Protein AF-A0A1B6HUV7-F1 (afdb_monomer_lite)

pLDDT: mean 83.2, std 16.44, range [36.34, 97.25]

Secondary structure (DSSP, 8-state):
----------------------HHHHHHHHHHHHHHHHHHHHHHHHIIIIIHHHHHHHHHHHHHH-S-HHHHHHHH-GGGHHHHHHHHHHHHHHHHHHHHHHHHHHHHHHHHTSSS-TTS-S-STT--TTB--TTT-SSPPTT-B-HHHHIIIIIIS---S---

Foldseek 3Di:
DDDDDDDDDDPPPDDPDDPPDPPVVVVVVVVVVVVVCVVVVVVVVCCVVPVVVVVVVVVVLCVVQVDQQLSSQCVVPVVCSVVSVVVVVVVVVVVVVVVLVVVVVVVQVVQVPDPDRQQQDQPDPQHDPLEDDCVVPVDRDPSHDGSNRSCCDCPVVNDDPDDD

InterPro domains:
  IPR000175 Sodium:neurotransmitter symporter [PF00209] (38-164)
  IPR000175 Sodium:neurotransmitter symporter [PR00176] (38-57)
  IPR000175 Sodium:neurotransmitter symporter [PR00176] (82-108)
  IPR000175 Sodium:neurotransmitter symporter [PS50267] (38-164)
  IPR000175 Sodium:neurotransmitter symporter [PTHR11616] (38-164)
  IPR037272 Sodium:neurotransmitter symporter superfamily [SSF161070] (37-162)

Organism: NCBI:txid320908

Radius of gyration: 31.5 Å; chains: 1; bounding box: 69×80×76 Å

Sequence (164 aa):
QTPVHPRLCGLQRRPRQPLALPLPLLQEWRRSIFLSWVFLVPYFLVLILCGVPLLYMELAVGQFTRRGPIGALSQLCPIFKGAGLSSVMVSFFMATYYNVIIAYFLYYLFTSFRASAPWSDCSNKWNTPRCWQPALNTSRPNFSVSPSEEFYDRKVLQLSAGID

Structure (mmCIF, N/CA/C/O backbone):
data_AF-A0A1B6HUV7-F1
#
_entry.id   AF-A0A1B6HUV7-F1
#
loop_
_atom_site.group_PDB
_atom_site.id
_atom_site.type_symbol
_atom_site.label_atom_id
_atom_site.label_a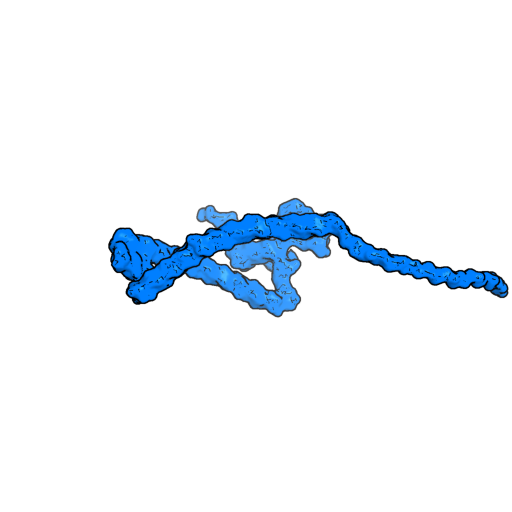lt_id
_atom_site.label_comp_id
_atom_site.label_asym_id
_atom_site.label_entity_id
_atom_site.label_seq_id
_atom_site.pdbx_PDB_ins_code
_atom_site.Cartn_x
_atom_site.Cartn_y
_atom_site.Cartn_z
_atom_site.occupancy
_atom_site.B_iso_or_equiv
_atom_site.auth_seq_id
_atom_site.auth_comp_id
_atom_site.auth_asym_id
_atom_site.auth_atom_id
_atom_site.pdbx_PDB_model_num
ATOM 1 N N . GLN A 1 1 ? 47.233 48.418 -46.209 1.00 37.31 1 GLN A N 1
ATOM 2 C CA . GLN A 1 1 ? 46.940 49.751 -45.647 1.00 37.31 1 GLN A CA 1
ATOM 3 C C . GLN A 1 1 ? 45.446 49.829 -45.402 1.00 37.31 1 GLN A C 1
ATOM 5 O O . GLN A 1 1 ? 44.668 49.629 -46.323 1.00 37.31 1 GLN A O 1
ATOM 10 N N . THR A 1 2 ? 45.070 49.979 -44.139 1.00 36.78 2 THR A N 1
ATOM 11 C CA . THR A 1 2 ? 43.711 50.264 -43.668 1.00 36.78 2 THR A CA 1
ATOM 12 C C . THR A 1 2 ? 43.299 51.694 -44.037 1.00 36.78 2 THR A C 1
ATOM 14 O O . THR A 1 2 ? 44.155 52.558 -44.222 1.00 36.78 2 THR A O 1
ATOM 17 N N . PRO A 1 3 ? 41.987 51.948 -44.099 1.00 43.19 3 PRO A N 1
ATOM 18 C CA . PRO A 1 3 ? 41.375 52.917 -43.182 1.00 43.19 3 PRO A CA 1
ATOM 19 C C . PRO A 1 3 ? 40.160 52.251 -42.506 1.00 43.19 3 PRO A C 1
ATOM 21 O O . PRO A 1 3 ? 39.293 51.694 -43.166 1.00 43.19 3 PRO A O 1
ATOM 24 N N . VAL A 1 4 ? 40.149 52.025 -41.191 1.00 42.91 4 VAL A N 1
ATOM 25 C CA . VAL A 1 4 ? 39.794 52.970 -40.112 1.00 42.91 4 VAL A CA 1
ATOM 26 C C . VAL A 1 4 ? 38.512 53.758 -40.405 1.00 42.91 4 VAL A C 1
ATOM 28 O O . VAL A 1 4 ? 38.547 54.837 -40.983 1.00 42.91 4 VAL A O 1
ATOM 31 N N . HIS A 1 5 ? 37.386 53.246 -39.902 1.00 37.66 5 HIS A N 1
ATOM 32 C CA . HIS A 1 5 ? 36.267 54.082 -39.477 1.00 37.66 5 HIS A CA 1
ATOM 33 C C . HIS A 1 5 ? 35.736 53.559 -38.129 1.00 37.66 5 HIS A C 1
ATOM 35 O O . HIS A 1 5 ? 35.239 52.433 -38.065 1.00 37.66 5 HIS A O 1
ATOM 41 N N . PRO A 1 6 ? 35.847 54.333 -37.036 1.00 45.50 6 PRO A N 1
ATOM 42 C CA . PRO A 1 6 ? 35.260 53.987 -35.752 1.00 45.50 6 PRO A CA 1
ATOM 43 C C . PRO A 1 6 ? 33.805 54.472 -35.726 1.00 45.50 6 PRO A C 1
ATOM 45 O O . PRO A 1 6 ? 33.518 55.608 -36.108 1.00 45.50 6 PRO A O 1
ATOM 48 N N . ARG A 1 7 ? 32.870 53.644 -35.252 1.00 45.88 7 ARG A N 1
ATOM 49 C CA . ARG A 1 7 ? 31.604 54.149 -34.706 1.00 45.88 7 ARG A CA 1
ATOM 50 C C . ARG A 1 7 ? 31.559 53.836 -33.221 1.00 45.88 7 ARG A C 1
ATOM 52 O O . ARG A 1 7 ? 31.521 52.682 -32.808 1.00 45.88 7 ARG A O 1
ATOM 59 N N . LEU A 1 8 ? 31.624 54.917 -32.452 1.00 43.25 8 LEU A N 1
ATOM 60 C CA . LEU A 1 8 ? 31.499 54.959 -31.010 1.00 43.25 8 LEU A CA 1
ATOM 61 C C . LEU A 1 8 ? 30.152 54.402 -30.531 1.00 43.25 8 LEU A C 1
ATOM 63 O O . LEU A 1 8 ? 29.095 54.758 -31.043 1.00 43.25 8 LEU A O 1
ATOM 67 N N . CYS A 1 9 ? 30.252 53.584 -29.484 1.00 47.66 9 CYS A N 1
ATOM 68 C CA . CYS A 1 9 ? 29.538 53.710 -28.215 1.00 47.66 9 CYS A CA 1
ATOM 69 C C . CYS A 1 9 ? 28.073 54.184 -28.280 1.00 47.66 9 CYS A C 1
ATOM 71 O O . CYS A 1 9 ? 27.763 55.354 -28.075 1.00 47.66 9 CYS A O 1
ATOM 73 N N . GLY A 1 10 ? 27.164 53.227 -28.462 1.00 37.16 10 GLY A N 1
ATOM 74 C CA . GLY A 1 10 ? 25.775 53.338 -28.032 1.00 37.16 10 GLY A CA 1
ATOM 75 C C . GLY A 1 10 ? 25.538 52.376 -26.874 1.00 37.16 10 GLY A C 1
ATOM 76 O O . GLY A 1 10 ? 25.173 51.223 -27.089 1.00 37.16 10 GLY A O 1
ATOM 77 N N . LEU A 1 11 ? 25.767 52.830 -25.641 1.00 46.88 11 LEU A N 1
ATOM 78 C CA . LEU A 1 11 ? 25.311 52.157 -24.422 1.00 46.88 11 LEU A CA 1
ATOM 79 C C . LEU A 1 11 ? 23.776 52.243 -24.385 1.00 46.88 11 LEU A C 1
ATOM 81 O O . LEU A 1 11 ? 23.194 53.079 -23.696 1.00 46.88 11 LEU A O 1
ATOM 85 N N . GLN A 1 12 ? 23.104 51.385 -25.154 1.00 41.22 12 GLN A N 1
ATOM 86 C CA . GLN A 1 12 ? 21.664 51.190 -25.042 1.00 41.22 12 GLN A CA 1
ATOM 87 C C . GLN A 1 12 ? 21.422 50.472 -23.708 1.00 41.22 12 GLN A C 1
ATOM 89 O O . GLN A 1 12 ? 21.415 49.242 -23.630 1.00 41.22 12 GLN A O 1
ATOM 94 N N . ARG A 1 13 ? 21.291 51.244 -22.620 1.00 43.84 13 ARG A N 1
ATOM 95 C CA . ARG A 1 13 ? 20.792 50.746 -21.334 1.00 43.84 13 ARG A CA 1
ATOM 96 C C . ARG A 1 13 ? 19.479 50.024 -21.619 1.00 43.84 13 ARG A C 1
ATOM 98 O O . ARG A 1 13 ? 18.483 50.675 -21.924 1.00 43.84 13 ARG A O 1
ATOM 105 N N . ARG A 1 14 ? 19.464 48.690 -21.520 1.00 36.34 14 ARG A N 1
ATOM 106 C CA . ARG A 1 14 ? 18.200 47.954 -21.440 1.00 36.34 14 ARG A CA 1
ATOM 107 C C . ARG A 1 14 ? 17.428 48.542 -20.253 1.00 36.34 14 ARG A C 1
ATOM 109 O O . ARG A 1 14 ? 17.960 48.504 -19.139 1.00 36.34 14 ARG A O 1
ATOM 116 N N . PRO A 1 15 ? 16.216 49.090 -20.438 1.00 40.53 15 PRO A N 1
ATOM 117 C CA . PRO A 1 15 ? 15.362 49.360 -19.297 1.00 40.53 15 PRO A CA 1
ATOM 118 C C . PRO A 1 15 ? 15.112 48.018 -18.603 1.00 40.53 15 PRO A C 1
ATOM 120 O O . PRO A 1 15 ? 14.869 47.009 -19.270 1.00 40.53 15 PRO A O 1
ATOM 123 N N . ARG A 1 16 ? 15.239 47.982 -17.271 1.00 47.97 16 ARG A N 1
ATOM 124 C CA . ARG A 1 16 ? 14.839 46.825 -16.464 1.00 47.97 16 ARG A CA 1
ATOM 125 C C . ARG A 1 16 ? 13.390 46.503 -16.822 1.00 47.97 16 ARG A C 1
ATOM 127 O O . ARG A 1 16 ? 12.490 47.237 -16.427 1.00 47.97 16 ARG A O 1
ATOM 134 N N . GLN A 1 17 ? 13.174 45.435 -17.586 1.00 50.06 17 GLN A N 1
ATOM 135 C CA . GLN A 1 17 ? 11.852 44.841 -17.703 1.00 50.06 17 GLN A CA 1
ATOM 136 C C . GLN A 1 17 ? 11.445 44.416 -16.286 1.00 50.06 17 GLN A C 1
ATOM 138 O O . GLN A 1 17 ? 12.218 43.698 -15.643 1.00 50.06 17 GLN A O 1
ATOM 143 N N . PRO A 1 18 ? 10.292 44.853 -15.754 1.00 47.88 18 PRO A N 1
ATOM 144 C CA . PRO A 1 18 ? 9.742 44.190 -14.588 1.00 47.88 18 PRO A CA 1
ATOM 145 C C . PRO A 1 18 ? 9.491 42.736 -14.991 1.00 47.88 18 PRO A C 1
ATOM 147 O O . PRO A 1 18 ? 8.966 42.465 -16.072 1.00 47.88 18 PRO A O 1
ATOM 150 N N . LEU A 1 19 ? 9.934 41.808 -14.147 1.00 57.06 19 LEU A N 1
ATOM 151 C CA . LEU A 1 19 ? 9.726 40.375 -14.296 1.00 57.06 19 LEU A CA 1
ATOM 152 C C . LEU A 1 19 ? 8.214 40.095 -14.216 1.00 57.06 19 LEU A C 1
ATOM 154 O O . LEU A 1 19 ? 7.686 39.777 -13.155 1.00 57.06 19 LEU A O 1
ATOM 158 N N . ALA A 1 20 ? 7.495 40.294 -15.320 1.00 59.34 20 ALA A N 1
ATOM 159 C CA . ALA A 1 20 ? 6.096 39.927 -15.441 1.00 59.34 20 ALA A CA 1
ATOM 160 C C . ALA A 1 20 ? 6.036 38.397 -15.479 1.00 59.34 20 ALA A C 1
ATOM 162 O O . ALA A 1 20 ? 6.323 37.772 -16.500 1.00 59.34 20 ALA A O 1
ATOM 163 N N . LEU A 1 21 ? 5.737 37.797 -14.327 1.00 66.50 21 LEU A N 1
ATOM 164 C CA . LEU A 1 21 ? 5.476 36.369 -14.205 1.00 66.50 21 LEU A CA 1
ATOM 165 C C . LEU A 1 21 ? 4.358 35.989 -15.202 1.00 66.50 21 LEU A C 1
ATOM 167 O O . LEU A 1 21 ? 3.348 36.699 -15.252 1.00 66.50 21 LEU A O 1
ATOM 171 N N . PRO A 1 22 ? 4.487 34.910 -15.997 1.00 70.75 22 PRO A N 1
ATOM 172 C CA . PRO A 1 22 ? 3.459 34.547 -16.964 1.00 70.75 22 PRO A CA 1
ATOM 173 C C . PRO A 1 22 ? 2.136 34.243 -16.244 1.00 70.75 22 PRO A C 1
ATOM 175 O O . PRO A 1 22 ? 2.031 33.260 -15.512 1.00 70.75 22 PRO A O 1
ATOM 178 N N . LEU A 1 23 ? 1.108 35.062 -16.488 1.00 74.69 23 LEU A N 1
ATOM 179 C CA . LEU A 1 23 ? -0.282 34.848 -16.057 1.00 74.69 23 LEU A CA 1
ATOM 180 C C . LEU A 1 23 ? -0.804 33.396 -16.215 1.00 74.69 23 LEU A C 1
ATOM 182 O O . LEU A 1 23 ? -1.501 32.949 -15.303 1.00 74.69 23 LEU A O 1
ATOM 186 N N . PRO A 1 24 ? -0.470 32.616 -17.271 1.00 70.00 24 PRO A N 1
ATOM 187 C CA . PRO A 1 24 ? -0.893 31.212 -17.363 1.00 70.00 24 PRO A CA 1
ATOM 188 C C . PRO A 1 24 ? -0.310 30.309 -16.265 1.00 70.00 24 PRO A C 1
ATOM 190 O O . PRO A 1 24 ? -1.024 29.452 -15.754 1.00 70.00 24 PRO A O 1
ATOM 193 N N . LEU A 1 25 ? 0.932 30.541 -15.824 1.00 66.06 25 LEU A N 1
ATOM 194 C CA . LEU A 1 25 ? 1.539 29.763 -14.738 1.00 66.06 25 LEU A CA 1
ATOM 195 C C . LEU A 1 25 ? 0.882 30.084 -13.394 1.00 66.06 25 LEU A C 1
ATOM 197 O O . LEU A 1 25 ? 0.600 29.177 -12.622 1.00 66.06 25 LEU A O 1
ATOM 201 N N . LEU A 1 26 ? 0.571 31.354 -13.115 1.00 64.75 26 LEU A N 1
ATOM 202 C CA . LEU A 1 26 ? -0.139 31.723 -11.884 1.00 64.75 26 LEU A CA 1
ATOM 203 C C . LEU A 1 26 ? -1.550 31.100 -11.837 1.00 64.75 26 LEU A C 1
ATOM 205 O O . LEU A 1 26 ? -2.020 30.701 -10.771 1.00 64.75 26 LEU A O 1
ATOM 209 N N . GLN A 1 27 ? -2.204 30.968 -12.996 1.00 66.94 27 GLN A N 1
ATOM 210 C CA . GLN A 1 27 ? -3.508 30.318 -13.135 1.00 66.94 27 GLN A CA 1
ATOM 211 C C . GLN A 1 27 ? -3.422 28.797 -12.907 1.00 66.94 27 GLN A C 1
ATOM 213 O O . GLN A 1 27 ? -4.279 28.231 -12.228 1.00 66.94 27 GLN A O 1
ATOM 218 N N . GLU A 1 28 ? -2.378 28.136 -13.416 1.00 73.94 28 GLU A N 1
ATOM 219 C CA . GLU A 1 28 ? -2.108 26.710 -13.180 1.00 73.94 28 GLU A CA 1
ATO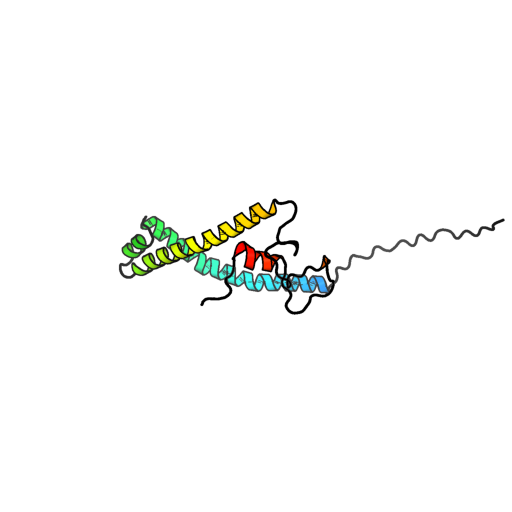M 220 C C . GLU A 1 28 ? -1.732 26.421 -11.726 1.00 73.94 28 GLU A C 1
ATOM 222 O O . GLU A 1 28 ? -2.269 25.489 -11.127 1.00 73.94 28 GLU A O 1
ATOM 227 N N . TRP A 1 29 ? -0.894 27.263 -11.117 1.00 65.44 29 TRP A N 1
ATOM 228 C CA . TRP A 1 29 ? -0.562 27.185 -9.695 1.00 65.44 29 TRP A CA 1
ATOM 229 C C . TRP A 1 29 ? -1.801 27.374 -8.824 1.00 65.44 29 TRP A C 1
ATOM 231 O O . TRP A 1 29 ? -2.055 26.569 -7.931 1.00 65.44 29 TRP A O 1
ATOM 241 N N . ARG A 1 30 ? -2.641 28.373 -9.119 1.00 74.44 30 ARG A N 1
ATOM 242 C CA . ARG A 1 30 ? -3.909 28.578 -8.408 1.00 74.44 30 ARG A CA 1
ATOM 243 C C . ARG A 1 30 ? -4.850 27.384 -8.571 1.00 74.44 30 ARG A C 1
ATOM 245 O O . ARG A 1 30 ? -5.487 26.993 -7.599 1.00 74.44 30 ARG A O 1
ATOM 252 N N . ARG A 1 31 ? -4.918 26.773 -9.758 1.00 74.88 31 ARG A N 1
ATOM 253 C CA . ARG A 1 31 ? -5.750 25.591 -10.033 1.00 74.88 31 ARG A CA 1
ATOM 254 C C . ARG A 1 31 ? -5.235 24.336 -9.321 1.00 74.88 31 ARG A C 1
ATOM 256 O O . ARG A 1 31 ? -6.042 23.619 -8.743 1.00 74.88 31 ARG A O 1
ATOM 263 N N . SER A 1 32 ? -3.925 24.105 -9.298 1.00 77.38 32 SER A N 1
ATOM 264 C CA . SER A 1 32 ? -3.286 22.992 -8.576 1.00 77.38 32 SER A CA 1
ATOM 265 C C . SER A 1 32 ? -3.478 23.111 -7.060 1.00 77.38 32 SER A C 1
ATOM 267 O O . SER A 1 32 ? -3.865 22.154 -6.385 1.00 77.38 32 SER A O 1
ATOM 269 N N . ILE A 1 33 ? -3.319 24.328 -6.533 1.00 76.88 33 ILE A N 1
ATOM 270 C CA . ILE A 1 33 ? -3.577 24.650 -5.129 1.00 76.88 33 ILE A CA 1
ATOM 271 C C . ILE A 1 33 ? -5.057 24.401 -4.801 1.00 76.88 33 ILE A C 1
ATOM 273 O O . ILE A 1 33 ? -5.346 23.620 -3.900 1.00 76.88 33 ILE A O 1
ATOM 277 N N . PHE A 1 34 ? -6.005 24.971 -5.556 1.00 80.31 34 PHE A N 1
ATOM 278 C CA . PHE A 1 34 ? -7.443 24.743 -5.335 1.00 80.31 34 PHE A CA 1
ATOM 279 C C . PHE A 1 34 ? -7.834 23.258 -5.404 1.00 80.31 34 PHE A C 1
ATOM 281 O O . PHE A 1 34 ? -8.584 22.799 -4.549 1.00 80.31 34 PHE A O 1
ATOM 288 N N . LEU A 1 35 ? -7.303 22.493 -6.364 1.00 81.81 35 LEU A N 1
ATOM 289 C CA . LEU A 1 35 ? -7.559 21.050 -6.479 1.00 81.81 35 LEU A CA 1
ATOM 290 C C . LEU A 1 35 ? -7.054 20.272 -5.257 1.00 81.81 35 LEU A C 1
ATOM 292 O O . LEU A 1 35 ? -7.731 19.361 -4.786 1.00 81.81 35 LEU A O 1
ATOM 296 N N . SER A 1 36 ? -5.906 20.671 -4.710 1.00 84.25 36 SER A N 1
ATOM 297 C CA . SER A 1 36 ? -5.342 20.055 -3.508 1.00 84.25 36 SER A CA 1
ATOM 298 C C . SER A 1 36 ? -6.236 20.309 -2.291 1.00 84.25 36 SER A C 1
ATOM 300 O O . SER A 1 36 ? -6.582 19.371 -1.577 1.00 84.25 36 SER A O 1
ATOM 302 N N . TRP A 1 37 ? -6.698 21.550 -2.088 1.00 85.44 37 TRP A N 1
ATOM 303 C CA . TRP A 1 37 ? -7.591 21.900 -0.973 1.00 85.44 37 TRP A CA 1
ATOM 304 C C . TRP A 1 37 ? -8.955 21.209 -1.054 1.00 85.44 37 TRP A C 1
ATOM 306 O O . TRP A 1 37 ? -9.493 20.814 -0.024 1.00 85.44 37 TRP A O 1
ATOM 316 N N . VAL A 1 38 ? -9.501 21.013 -2.257 1.00 90.75 38 VAL A N 1
ATOM 317 C CA . VAL A 1 38 ? -10.799 20.341 -2.446 1.00 90.75 38 VAL A CA 1
ATOM 318 C C . VAL A 1 38 ? -10.766 18.876 -1.990 1.00 90.75 38 VAL A C 1
ATOM 320 O O . VAL A 1 38 ? -11.763 18.398 -1.459 1.00 90.75 38 VAL A O 1
ATOM 323 N N . PHE A 1 39 ? -9.638 18.173 -2.127 1.00 86.81 39 PHE A N 1
ATOM 324 C CA . PHE A 1 39 ? -9.470 16.815 -1.586 1.00 86.81 39 PHE A CA 1
ATOM 325 C C . PHE A 1 39 ? -9.080 16.813 -0.099 1.00 86.81 39 PHE A C 1
ATOM 327 O O . PHE A 1 39 ? -9.526 15.972 0.681 1.00 86.81 39 PHE A O 1
ATOM 334 N N . LEU A 1 40 ? -8.262 17.779 0.312 1.00 90.12 40 LEU A N 1
ATOM 335 C CA . LEU A 1 40 ? -7.698 17.853 1.656 1.00 90.12 40 LEU A CA 1
ATOM 336 C C . LEU A 1 40 ? -8.744 18.236 2.722 1.00 90.12 40 LEU A C 1
ATOM 338 O O . LEU A 1 40 ? -8.725 17.701 3.828 1.00 90.12 40 LEU A O 1
ATOM 342 N N . VAL A 1 41 ? -9.676 19.136 2.394 1.00 92.75 41 VAL A N 1
ATOM 343 C CA . VAL A 1 41 ? -10.741 19.591 3.307 1.00 92.75 41 VAL A CA 1
ATOM 344 C C . VAL A 1 41 ? -11.658 18.445 3.770 1.00 92.75 41 VAL A C 1
ATOM 346 O O . VAL A 1 41 ? -11.786 18.269 4.984 1.00 92.75 41 VAL A O 1
ATOM 349 N N . PRO A 1 42 ? -12.271 17.629 2.886 1.00 94.75 42 PRO A N 1
ATOM 350 C CA . PRO A 1 42 ? -13.094 16.503 3.330 1.00 94.75 42 PRO A CA 1
ATOM 351 C C . PRO A 1 42 ? -12.271 15.434 4.060 1.00 94.75 42 PRO A C 1
ATOM 353 O O . PRO A 1 42 ? -12.769 14.845 5.018 1.00 94.75 42 PRO A O 1
ATOM 356 N N . TYR A 1 43 ? -11.005 15.224 3.678 1.00 93.56 43 TYR A N 1
ATOM 357 C CA . TYR A 1 43 ? -10.106 14.304 4.377 1.00 93.56 43 TYR A CA 1
ATOM 358 C C . TYR A 1 43 ? -9.908 14.705 5.846 1.00 93.56 43 TYR A C 1
ATOM 360 O O . TYR A 1 43 ? -10.127 13.890 6.742 1.00 93.56 43 TYR A O 1
ATOM 368 N N . PHE A 1 44 ? -9.565 15.969 6.114 1.00 95.00 44 PHE A N 1
ATOM 369 C CA . PHE A 1 44 ? -9.398 16.452 7.486 1.00 95.00 44 PHE A CA 1
ATOM 370 C C . PHE A 1 44 ? -10.705 16.450 8.280 1.00 95.00 44 PHE A C 1
ATOM 372 O O . PHE A 1 44 ? -10.687 16.117 9.464 1.00 95.00 44 PHE A O 1
ATOM 379 N N . LEU A 1 45 ? -11.837 16.765 7.643 1.00 95.19 45 LEU A N 1
ATOM 380 C CA . LEU A 1 45 ? -13.146 16.700 8.295 1.00 95.19 45 LEU A CA 1
ATOM 381 C C . LEU A 1 45 ? -13.477 15.278 8.762 1.00 95.19 45 LEU A C 1
ATOM 383 O O . LEU A 1 45 ? -13.812 15.093 9.928 1.00 95.19 45 LEU A O 1
ATOM 387 N N . VAL A 1 46 ? -13.335 14.265 7.903 1.00 96.25 46 VAL A N 1
ATOM 388 C CA . VAL A 1 46 ? -13.588 12.862 8.284 1.00 96.25 46 VAL A CA 1
ATOM 389 C C . VAL A 1 46 ? -12.564 12.373 9.312 1.00 96.25 46 VAL A C 1
ATOM 391 O O . VAL A 1 46 ? -12.921 11.653 10.245 1.00 96.25 46 VAL A O 1
ATOM 394 N N . LEU A 1 47 ? -11.303 12.796 9.199 1.00 95.44 47 LEU A N 1
ATOM 395 C CA . LEU A 1 47 ? -10.260 12.435 10.157 1.00 95.44 47 LEU A CA 1
ATOM 396 C C . LEU A 1 47 ? -10.569 12.979 11.556 1.00 95.44 47 LEU A C 1
ATOM 398 O O . LEU A 1 47 ? -10.459 12.237 12.525 1.00 95.44 47 LEU A O 1
ATOM 402 N N . ILE A 1 48 ? -10.998 14.236 11.676 1.00 96.75 48 ILE A N 1
ATOM 403 C CA . ILE A 1 48 ? -11.304 14.850 12.976 1.00 96.75 48 ILE A CA 1
ATOM 404 C C . ILE A 1 48 ? -12.653 14.366 13.523 1.00 96.75 48 ILE A C 1
ATOM 406 O O . ILE A 1 48 ? -12.754 14.108 14.717 1.00 96.75 48 ILE A O 1
ATOM 410 N N . LEU A 1 49 ? -13.683 14.228 12.683 1.00 96.31 49 LEU A N 1
ATOM 411 C CA . LEU A 1 49 ? -15.038 13.882 13.134 1.00 96.31 49 LEU A CA 1
ATOM 412 C C . LEU A 1 49 ? -15.256 12.378 13.339 1.00 96.31 49 LEU A C 1
ATOM 414 O O . LEU A 1 49 ? -16.055 12.000 14.189 1.00 96.31 49 LEU A O 1
ATOM 418 N N . CYS A 1 50 ? -14.568 11.517 12.587 1.00 96.00 50 CYS A N 1
ATOM 419 C CA . CYS A 1 50 ? -14.688 10.062 12.714 1.00 96.00 50 CYS A CA 1
ATOM 420 C C . CYS A 1 50 ? -13.380 9.408 13.157 1.00 96.00 50 CYS A C 1
ATOM 422 O O . CYS A 1 50 ? -13.397 8.599 14.080 1.00 96.00 50 CYS A O 1
ATOM 424 N N . GLY A 1 51 ? -12.247 9.762 12.546 1.00 96.75 51 GLY A N 1
ATOM 425 C CA . GLY A 1 51 ? -10.956 9.133 12.843 1.00 96.75 51 GLY A CA 1
ATOM 426 C C . GLY A 1 51 ? -10.515 9.311 14.299 1.00 96.75 51 GLY A C 1
ATOM 427 O O . GLY A 1 51 ? -10.276 8.327 14.996 1.00 96.75 51 GLY A O 1
ATOM 428 N N . VAL A 1 52 ? -10.453 10.556 14.781 1.00 96.44 52 VAL A N 1
ATOM 429 C CA . VAL A 1 52 ? -10.018 10.876 16.151 1.00 96.44 52 VAL A CA 1
ATOM 430 C C . VAL A 1 52 ? -10.952 10.262 17.205 1.00 96.44 52 VAL A C 1
ATOM 432 O O . VAL A 1 52 ? -10.433 9.616 18.117 1.00 96.44 52 VAL A O 1
ATOM 435 N N . PRO A 1 53 ? -12.296 10.366 17.102 1.00 96.12 53 PRO A N 1
ATOM 436 C CA . PRO A 1 53 ? -13.196 9.712 18.052 1.00 96.12 53 PRO A CA 1
ATOM 437 C C . PRO A 1 53 ? -13.088 8.186 18.062 1.00 96.12 53 PRO A C 1
ATOM 439 O O . PRO A 1 53 ? -13.119 7.592 19.139 1.00 96.12 53 PRO A O 1
ATOM 442 N N . LEU A 1 54 ? -12.926 7.544 16.898 1.00 94.50 54 LEU A N 1
ATOM 443 C CA . LEU A 1 54 ? -12.750 6.089 16.812 1.00 94.50 54 LEU A CA 1
ATOM 444 C C . LEU A 1 54 ? -11.438 5.645 17.463 1.00 94.50 54 LEU A C 1
ATOM 446 O O . LEU A 1 54 ? -11.451 4.728 18.281 1.00 94.50 54 LEU A O 1
ATOM 450 N N . LEU A 1 55 ? -10.334 6.338 17.172 1.00 94.94 55 LEU A N 1
ATOM 451 C CA . LEU A 1 55 ? -9.039 6.060 17.793 1.00 94.94 55 LEU A CA 1
ATOM 452 C C . LEU A 1 55 ? -9.099 6.264 19.312 1.00 94.94 55 LEU A C 1
ATOM 454 O O . LEU A 1 55 ? -8.582 5.448 20.071 1.00 94.94 55 LEU A O 1
ATOM 458 N N . TYR A 1 56 ? -9.756 7.332 19.770 1.00 95.50 56 TYR A N 1
ATOM 459 C CA . TYR A 1 56 ? -9.932 7.586 21.197 1.00 95.50 56 TYR A CA 1
ATOM 460 C C . TYR A 1 56 ? -10.756 6.484 21.875 1.00 95.50 56 TYR A C 1
ATOM 462 O O . TYR A 1 56 ? -10.359 6.001 22.934 1.00 95.50 56 TYR A O 1
ATOM 470 N N . MET A 1 57 ? -11.864 6.049 21.262 1.00 92.56 57 MET A N 1
ATOM 471 C CA . MET A 1 57 ? -12.672 4.938 21.771 1.00 92.56 57 MET A CA 1
ATOM 472 C C . MET A 1 57 ? -11.847 3.648 21.856 1.00 92.56 57 MET A C 1
ATOM 474 O O . MET A 1 57 ? -11.869 2.979 22.887 1.00 92.56 57 MET A O 1
ATOM 478 N N . GLU A 1 58 ? -11.099 3.310 20.806 1.00 91.38 58 GLU A N 1
ATOM 479 C CA . GLU A 1 58 ? -10.267 2.106 20.759 1.00 91.38 58 GLU A CA 1
ATOM 480 C C . GLU A 1 58 ? -9.198 2.115 21.860 1.00 91.38 58 GLU A C 1
ATOM 482 O O . GLU A 1 58 ? -9.056 1.141 22.604 1.00 91.38 58 GLU A O 1
ATOM 487 N N . LEU A 1 59 ? -8.503 3.244 22.033 1.00 92.69 59 LEU A N 1
ATOM 488 C CA . LEU A 1 59 ? -7.507 3.416 23.090 1.00 92.69 59 LEU A CA 1
ATOM 489 C C . LEU A 1 59 ? -8.141 3.357 24.486 1.00 92.69 59 LEU A C 1
ATOM 491 O O . LEU A 1 59 ? -7.608 2.674 25.361 1.00 92.69 59 LEU A O 1
ATOM 495 N N . ALA A 1 60 ? -9.282 4.017 24.705 1.00 93.25 60 ALA A N 1
ATOM 496 C CA . ALA A 1 60 ? -9.992 3.992 25.983 1.00 93.25 60 ALA A CA 1
ATOM 497 C C . ALA A 1 60 ? -10.436 2.567 26.360 1.00 93.25 60 ALA A C 1
ATOM 499 O O . ALA A 1 60 ? -10.205 2.123 27.487 1.00 93.25 60 ALA A O 1
ATOM 500 N N . VAL A 1 61 ? -10.999 1.814 25.408 1.00 91.31 61 VAL A N 1
ATOM 501 C CA . VAL A 1 61 ? -11.387 0.407 25.601 1.00 91.31 61 VAL A CA 1
ATOM 502 C C . VAL A 1 61 ? -10.163 -0.474 25.856 1.00 91.31 61 VAL A C 1
ATOM 504 O O . VAL A 1 61 ? -10.196 -1.318 26.757 1.00 91.31 61 VAL A O 1
ATOM 507 N N . GLY A 1 62 ? -9.069 -0.266 25.120 1.00 91.12 62 GLY A N 1
ATOM 508 C CA . GLY A 1 62 ? -7.812 -0.989 25.318 1.00 91.12 62 GLY A CA 1
ATOM 509 C C . GLY A 1 62 ? -7.222 -0.769 26.715 1.00 91.12 62 GLY A C 1
ATOM 510 O O . GLY A 1 62 ? -6.844 -1.730 27.388 1.00 91.12 62 GLY A O 1
ATOM 511 N N . GLN A 1 63 ? -7.213 0.477 27.196 1.00 92.25 63 GLN A N 1
ATOM 512 C CA . GLN A 1 63 ? -6.728 0.821 28.537 1.00 92.25 63 GLN A CA 1
ATOM 513 C C . GLN A 1 63 ? -7.641 0.297 29.658 1.00 92.25 63 GLN A C 1
ATOM 515 O O . GLN A 1 63 ? -7.137 -0.142 30.694 1.00 92.25 63 GLN A O 1
ATOM 520 N N . PHE A 1 64 ? -8.964 0.303 29.458 1.00 91.31 64 PHE A N 1
ATOM 521 C CA . PHE A 1 64 ? -9.934 -0.190 30.442 1.00 91.31 64 PHE A CA 1
ATOM 522 C C . PHE A 1 64 ? -9.907 -1.718 30.583 1.00 91.31 64 PHE A C 1
ATOM 524 O O . PHE A 1 64 ? -9.885 -2.244 31.694 1.00 91.31 64 PHE A O 1
ATOM 531 N N . THR A 1 65 ? -9.884 -2.444 29.463 1.00 89.88 65 THR A N 1
ATOM 532 C CA . THR A 1 65 ? -9.964 -3.916 29.462 1.00 89.88 65 THR A CA 1
ATOM 533 C C . THR A 1 65 ? -8.613 -4.597 29.675 1.00 89.88 65 THR A C 1
ATOM 535 O O . THR A 1 65 ? -8.584 -5.721 30.179 1.00 89.88 65 THR A O 1
ATOM 538 N N . ARG A 1 66 ? -7.495 -3.941 29.311 1.00 90.69 66 ARG A N 1
ATOM 539 C CA . ARG A 1 66 ? -6.113 -4.470 29.387 1.00 90.69 66 ARG A CA 1
ATOM 540 C C . ARG A 1 66 ? -5.962 -5.876 28.796 1.00 90.69 66 ARG A C 1
ATOM 542 O O . ARG A 1 66 ? -5.152 -6.681 29.256 1.00 90.69 66 ARG A O 1
ATOM 549 N N . ARG A 1 67 ? -6.773 -6.194 27.789 1.00 87.62 67 ARG A N 1
ATOM 550 C CA . ARG A 1 67 ? -6.794 -7.480 27.089 1.00 87.62 67 ARG A CA 1
ATOM 551 C C . ARG A 1 67 ? -6.660 -7.252 25.591 1.00 87.62 67 ARG A C 1
ATOM 553 O O . ARG A 1 67 ? -6.921 -6.163 25.093 1.00 87.62 67 ARG A O 1
ATOM 560 N N . GLY A 1 68 ? -6.270 -8.303 24.870 1.00 87.31 68 GLY A N 1
ATOM 561 C CA . GLY A 1 68 ? -6.301 -8.296 23.406 1.00 87.31 68 GLY A CA 1
ATOM 562 C C . GLY A 1 68 ? -7.730 -8.151 22.856 1.00 87.31 68 GLY A C 1
ATOM 563 O O . GLY A 1 68 ? -8.692 -8.334 23.605 1.00 87.31 68 GLY A O 1
ATOM 564 N N . PRO A 1 69 ? -7.898 -7.899 21.548 1.00 86.12 69 PRO A N 1
ATOM 565 C CA . PRO A 1 69 ? -9.183 -7.533 20.935 1.00 86.12 69 PRO A CA 1
ATOM 566 C C . PRO A 1 69 ? -10.304 -8.556 21.178 1.00 86.12 69 PRO A C 1
ATOM 568 O O . PRO A 1 69 ? -11.441 -8.174 21.446 1.00 86.12 69 PRO A O 1
ATOM 571 N N . ILE A 1 70 ? -9.985 -9.857 21.182 1.00 89.12 70 ILE A N 1
ATOM 572 C CA . ILE A 1 70 ? -10.944 -10.933 21.497 1.00 89.12 70 ILE A CA 1
ATOM 573 C C . ILE A 1 70 ? -11.458 -10.809 22.940 1.00 89.12 70 ILE A C 1
ATOM 575 O O . ILE A 1 70 ? -12.655 -10.929 23.197 1.00 89.12 70 ILE A O 1
ATOM 579 N N . GLY A 1 71 ? -10.549 -10.571 23.888 1.00 86.50 71 GLY A N 1
ATOM 580 C CA . GLY A 1 71 ? -10.881 -10.430 25.304 1.00 86.50 71 GLY A CA 1
ATOM 581 C C . GLY A 1 71 ? -11.582 -9.108 25.606 1.00 86.50 71 GLY A C 1
ATOM 582 O O . GLY A 1 71 ? -12.557 -9.105 26.350 1.00 86.50 71 GLY A O 1
ATOM 583 N N . ALA A 1 72 ? -11.135 -8.012 24.993 1.00 89.38 72 ALA A N 1
ATOM 584 C CA . ALA A 1 72 ? -11.720 -6.686 25.157 1.00 89.38 72 ALA A CA 1
ATOM 585 C C . ALA A 1 72 ? -13.181 -6.654 24.683 1.00 89.38 72 ALA A C 1
ATOM 587 O O . ALA A 1 72 ? -14.072 -6.278 25.442 1.00 89.38 72 ALA A O 1
ATOM 588 N N . LEU A 1 73 ? -13.452 -7.144 23.468 1.00 87.75 73 LEU A N 1
ATOM 589 C CA . LEU A 1 73 ? -14.805 -7.154 22.905 1.00 87.75 73 LEU A CA 1
ATOM 590 C C . LEU A 1 73 ? -15.730 -8.139 23.622 1.00 87.75 73 LEU A C 1
ATOM 592 O O . LEU A 1 73 ? -16.898 -7.824 23.831 1.00 87.75 73 LEU A O 1
ATOM 596 N N . SER A 1 74 ? -15.208 -9.281 24.083 1.00 87.62 74 SER A N 1
ATOM 597 C CA . SER A 1 74 ? -15.986 -10.227 24.890 1.00 87.62 74 SER A CA 1
ATOM 598 C C . SER A 1 74 ? -16.378 -9.672 26.265 1.00 87.62 74 SER A C 1
ATOM 600 O O . SER A 1 74 ? -17.380 -10.131 26.809 1.00 87.62 74 SER A O 1
ATOM 602 N N . GLN A 1 75 ? -15.606 -8.739 26.839 1.00 86.25 75 GLN A N 1
ATOM 603 C CA . GLN A 1 75 ? -15.941 -8.082 28.109 1.00 86.25 75 GLN A CA 1
ATOM 604 C C . GLN A 1 75 ? -16.943 -6.935 27.950 1.00 86.25 75 GLN A C 1
ATOM 606 O O . GLN A 1 75 ? -17.685 -6.670 28.890 1.00 86.25 75 GLN A O 1
ATOM 611 N N . LEU A 1 76 ? -16.976 -6.271 26.789 1.00 85.62 76 LEU A N 1
ATOM 612 C CA . LEU A 1 76 ? -17.992 -5.260 26.482 1.00 85.62 76 LEU A CA 1
ATOM 613 C C . LEU A 1 76 ? -19.347 -5.921 26.209 1.00 85.62 76 LEU A C 1
ATOM 615 O O . LEU A 1 76 ? -20.307 -5.689 26.940 1.00 85.62 76 LEU A O 1
ATOM 619 N N . CYS A 1 77 ? -19.426 -6.767 25.178 1.00 85.19 77 CYS A N 1
ATOM 620 C CA . CYS A 1 77 ? -20.612 -7.571 24.897 1.00 85.19 77 CYS A CA 1
ATOM 621 C C . CYS A 1 77 ? -20.209 -8.926 24.294 1.00 85.19 77 CYS A C 1
ATOM 623 O O . CYS A 1 77 ? -19.515 -8.961 23.275 1.00 85.19 77 CYS A O 1
ATOM 625 N N . PRO A 1 78 ? -20.720 -10.056 24.814 1.00 83.38 78 PRO A N 1
ATOM 626 C CA . PRO A 1 78 ? -20.361 -11.386 24.318 1.00 83.38 78 PRO A CA 1
ATOM 627 C C . PRO A 1 78 ? -20.718 -11.609 22.837 1.00 83.38 78 PRO A C 1
ATOM 629 O O . PRO A 1 78 ? -20.073 -12.419 22.173 1.00 83.38 78 PRO A O 1
ATOM 632 N N . ILE A 1 79 ? -21.680 -10.854 22.290 1.00 87.31 79 ILE A N 1
ATOM 633 C CA . ILE A 1 79 ? -22.061 -10.909 20.871 1.00 87.31 79 ILE A CA 1
ATOM 634 C C . ILE A 1 79 ? -20.952 -10.402 19.928 1.00 87.31 79 ILE A C 1
ATOM 636 O O . ILE A 1 79 ? -20.832 -10.885 18.805 1.00 87.31 79 ILE A O 1
ATOM 640 N N . PHE A 1 80 ? -20.081 -9.496 20.390 1.00 85.75 80 PHE A N 1
ATOM 641 C CA . PHE A 1 80 ? -18.981 -8.934 19.593 1.00 85.75 80 PHE A CA 1
ATOM 642 C C . PHE A 1 80 ? -17.686 -9.748 19.666 1.00 85.75 80 PHE A C 1
ATOM 644 O O . PHE A 1 80 ? -16.668 -9.355 19.094 1.00 85.75 80 PHE A O 1
ATOM 651 N N . LYS A 1 81 ? -17.706 -10.926 20.298 1.00 86.56 81 LYS A N 1
ATOM 652 C CA . LYS A 1 81 ? -16.541 -11.819 20.357 1.00 86.56 81 LYS A CA 1
ATOM 653 C C . LYS A 1 81 ? -16.023 -12.202 18.962 1.00 86.56 81 LYS A C 1
ATOM 655 O O . LYS A 1 81 ? -14.813 -12.302 18.770 1.00 86.56 81 LYS A O 1
ATOM 660 N N . GLY A 1 82 ? -16.923 -12.353 17.983 1.00 89.94 82 GLY A N 1
ATOM 661 C CA . GLY A 1 82 ? -16.566 -12.623 16.585 1.00 89.94 82 GLY A CA 1
ATOM 662 C C . GLY A 1 82 ? -15.767 -11.492 15.929 1.00 89.94 82 GLY A C 1
ATOM 663 O O . GLY A 1 82 ? -14.812 -11.773 15.209 1.00 89.94 82 GLY A O 1
ATOM 664 N N . ALA A 1 83 ? -16.076 -10.229 16.248 1.00 90.31 83 ALA A N 1
ATOM 665 C CA . ALA A 1 83 ? -15.367 -9.068 15.704 1.00 90.31 83 ALA A CA 1
ATOM 666 C C . ALA A 1 83 ? -13.900 -9.006 16.175 1.00 90.31 83 ALA A C 1
ATOM 668 O O . ALA A 1 83 ? -13.005 -8.633 15.415 1.00 90.31 83 ALA A O 1
ATOM 669 N N . GLY A 1 84 ? -13.629 -9.451 17.407 1.00 91.06 84 GLY A N 1
ATOM 670 C CA . GLY A 1 84 ? -12.262 -9.562 17.921 1.00 91.06 84 GLY A CA 1
ATOM 671 C C . GLY A 1 84 ? -11.473 -10.704 17.290 1.00 91.06 84 GLY A C 1
ATOM 672 O O . GLY A 1 84 ? -10.261 -10.600 17.128 1.00 91.06 84 GLY A O 1
ATOM 673 N N . LEU A 1 85 ? -12.142 -11.794 16.904 1.00 93.38 85 LEU A N 1
ATOM 674 C CA . LEU A 1 85 ? -11.488 -12.876 16.170 1.00 93.38 85 LEU A CA 1
ATOM 675 C C . LEU A 1 85 ? -11.165 -12.446 14.734 1.00 93.38 85 LEU A C 1
ATOM 677 O O . LEU A 1 85 ? -10.051 -12.679 14.265 1.00 93.38 85 LEU A O 1
ATOM 681 N N . SER A 1 86 ? -12.101 -11.775 14.054 1.00 93.75 86 SER A N 1
ATOM 682 C CA . SER A 1 86 ? -11.864 -11.263 12.702 1.00 93.75 86 SER A CA 1
ATOM 683 C C . SER A 1 86 ? -10.731 -10.244 12.667 1.00 93.75 86 SER A C 1
ATOM 685 O O . SER A 1 86 ? -9.930 -10.285 11.738 1.00 93.75 86 SER A O 1
ATOM 687 N N . SER A 1 87 ? -10.599 -9.380 13.682 1.00 92.25 87 SER A N 1
ATOM 688 C CA . SER A 1 87 ? -9.495 -8.414 13.722 1.00 92.25 87 SER A CA 1
ATOM 689 C C . SER A 1 87 ? -8.134 -9.115 13.773 1.00 92.25 87 SER A C 1
ATOM 691 O O . SER A 1 87 ? -7.235 -8.742 13.029 1.00 92.25 87 SER A O 1
ATOM 693 N N . VAL A 1 88 ? -7.995 -10.181 14.571 1.00 93.94 88 VAL A N 1
ATOM 694 C CA . VAL A 1 88 ? -6.752 -10.972 14.649 1.00 93.94 88 VAL A CA 1
ATOM 695 C C . VAL A 1 88 ? -6.451 -11.681 13.327 1.00 93.94 88 VAL A C 1
ATOM 697 O O . VAL A 1 88 ? -5.302 -11.692 12.890 1.00 93.94 88 VAL A O 1
ATOM 700 N N . MET A 1 89 ? -7.468 -12.234 12.659 1.00 96.44 89 MET A N 1
ATOM 701 C CA . MET A 1 89 ? -7.301 -12.860 11.341 1.00 96.44 89 MET A CA 1
ATOM 702 C C . MET A 1 89 ? -6.840 -11.854 10.282 1.00 96.44 89 MET A C 1
ATOM 704 O O . MET A 1 89 ? -5.888 -12.126 9.554 1.00 96.44 89 MET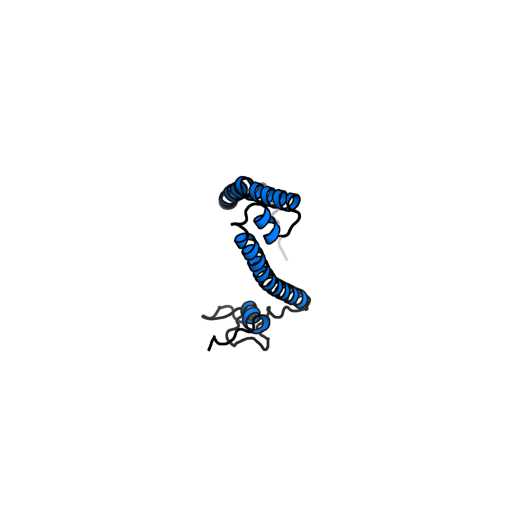 A O 1
ATOM 708 N N . VAL A 1 90 ? -7.453 -10.667 10.228 1.00 96.38 90 VAL A N 1
ATOM 709 C CA . VAL A 1 90 ? -7.032 -9.595 9.311 1.00 96.38 90 VAL A CA 1
ATOM 710 C C . VAL A 1 90 ? -5.600 -9.156 9.618 1.00 96.38 90 VAL A C 1
ATOM 712 O O . VAL A 1 90 ? -4.798 -9.035 8.695 1.00 96.38 90 VAL A O 1
ATOM 715 N N . SER A 1 91 ? -5.237 -8.986 10.895 1.00 95.44 91 SER A N 1
ATOM 716 C CA . SER A 1 91 ? -3.861 -8.654 11.286 1.00 95.44 91 SER A CA 1
ATOM 717 C C . SER A 1 91 ? -2.850 -9.709 10.835 1.00 95.44 91 SER A C 1
ATOM 719 O O . SER A 1 91 ? -1.762 -9.344 10.395 1.00 95.44 91 SER A O 1
ATOM 721 N N . PHE A 1 92 ? -3.199 -10.997 10.892 1.00 96.06 92 PHE A N 1
ATOM 722 C CA . PHE A 1 92 ? -2.341 -12.077 10.405 1.00 96.06 92 PHE A CA 1
ATOM 723 C C . PHE A 1 92 ? -2.104 -11.985 8.890 1.00 96.06 92 PHE A C 1
ATOM 725 O O . PHE A 1 92 ? -0.952 -11.952 8.457 1.00 96.06 92 PHE A O 1
ATOM 732 N N . PHE A 1 93 ? -3.164 -11.854 8.084 1.00 96.75 93 PHE A N 1
ATOM 733 C CA . 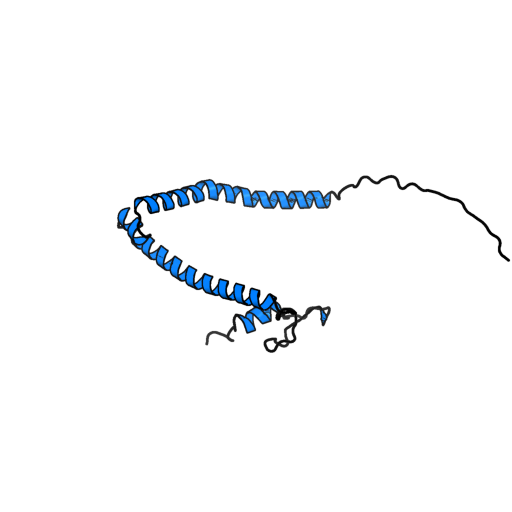PHE A 1 93 ? -3.026 -11.700 6.630 1.00 96.75 93 PHE A CA 1
ATOM 734 C C . PHE A 1 93 ? -2.239 -10.442 6.252 1.00 96.75 93 PHE A C 1
ATOM 736 O O . PHE A 1 93 ? -1.372 -10.488 5.376 1.00 96.75 93 PHE A O 1
ATOM 743 N N . MET A 1 94 ? -2.496 -9.331 6.945 1.00 97.25 94 MET A N 1
ATOM 744 C CA . MET A 1 94 ? -1.797 -8.075 6.704 1.00 97.25 94 MET A CA 1
ATOM 745 C C . MET A 1 94 ? -0.307 -8.182 7.043 1.00 97.25 94 MET A C 1
ATOM 747 O O . MET A 1 94 ? 0.532 -7.683 6.293 1.00 97.25 94 MET A O 1
ATOM 751 N N . ALA A 1 95 ? 0.039 -8.872 8.135 1.00 96.25 95 ALA A N 1
ATOM 752 C CA . ALA A 1 95 ? 1.425 -9.122 8.511 1.00 96.25 95 ALA A CA 1
ATOM 753 C C . ALA A 1 95 ? 2.156 -9.951 7.445 1.00 96.25 95 ALA A C 1
ATOM 755 O O . ALA A 1 95 ? 3.272 -9.601 7.062 1.00 96.25 95 ALA A O 1
ATOM 756 N N . THR A 1 96 ? 1.543 -11.014 6.917 1.00 96.25 96 THR A N 1
ATOM 757 C CA . THR A 1 96 ? 2.149 -11.812 5.839 1.00 96.25 96 THR A CA 1
ATOM 758 C C . THR A 1 96 ? 2.359 -10.979 4.574 1.00 96.25 96 THR A C 1
ATOM 760 O O . THR A 1 96 ? 3.462 -10.971 4.031 1.00 96.25 96 THR A O 1
ATOM 763 N N . TYR A 1 97 ? 1.346 -10.225 4.140 1.00 96.06 97 TYR A N 1
ATOM 764 C CA . TYR A 1 97 ? 1.423 -9.374 2.949 1.00 96.06 97 TYR A CA 1
ATOM 765 C C . TYR A 1 97 ? 2.505 -8.289 3.065 1.00 96.06 97 TYR A C 1
ATOM 767 O O . TYR A 1 97 ? 3.339 -8.135 2.170 1.00 96.06 97 TYR A O 1
ATOM 775 N N . TYR A 1 98 ? 2.554 -7.565 4.188 1.00 97.19 98 TYR A N 1
ATOM 776 C CA . TYR A 1 98 ? 3.542 -6.501 4.366 1.00 97.19 98 TYR A CA 1
ATOM 777 C C . TYR A 1 98 ? 4.971 -7.013 4.514 1.00 97.19 98 TYR A C 1
ATOM 779 O O . TYR A 1 98 ? 5.885 -6.357 4.020 1.00 97.19 98 TYR A O 1
ATOM 787 N N . ASN A 1 99 ? 5.191 -8.173 5.136 1.00 97.00 99 ASN A N 1
ATOM 788 C CA . ASN A 1 99 ? 6.534 -8.754 5.212 1.00 97.00 99 ASN A CA 1
ATOM 789 C C . ASN A 1 99 ? 7.114 -9.037 3.817 1.00 97.00 99 ASN A C 1
ATOM 791 O O . ASN A 1 99 ? 8.291 -8.771 3.580 1.00 97.00 99 ASN A O 1
ATOM 795 N N . VAL A 1 100 ? 6.286 -9.501 2.874 1.00 96.00 100 VAL A N 1
ATOM 796 C CA . VAL A 1 100 ? 6.694 -9.705 1.472 1.00 96.00 100 VAL A CA 1
ATOM 797 C C . VAL A 1 100 ? 7.074 -8.376 0.815 1.00 96.00 100 VAL A C 1
ATOM 799 O O . VAL A 1 100 ? 8.124 -8.272 0.182 1.00 96.00 100 VAL A O 1
ATOM 802 N N . ILE A 1 101 ? 6.273 -7.328 1.024 1.00 95.88 101 ILE A N 1
ATOM 803 C CA . ILE A 1 101 ? 6.574 -5.985 0.511 1.00 95.88 101 ILE A CA 1
ATOM 804 C C . ILE A 1 101 ? 7.899 -5.456 1.073 1.00 95.88 101 ILE A C 1
ATOM 806 O O . ILE A 1 101 ? 8.735 -4.960 0.318 1.00 95.88 101 ILE A O 1
ATOM 810 N N . ILE A 1 102 ? 8.118 -5.577 2.385 1.00 96.94 102 ILE A N 1
ATOM 811 C CA . ILE A 1 102 ? 9.360 -5.142 3.038 1.00 96.94 102 ILE A CA 1
ATOM 812 C C . ILE A 1 102 ? 10.559 -5.909 2.472 1.00 96.94 102 ILE A C 1
ATOM 814 O O . ILE A 1 102 ? 11.593 -5.300 2.202 1.00 96.94 102 ILE A O 1
ATOM 818 N N . ALA A 1 103 ? 10.423 -7.214 2.223 1.00 96.44 103 ALA A N 1
ATOM 819 C CA . ALA A 1 103 ? 11.471 -8.006 1.587 1.00 96.44 103 ALA A CA 1
ATOM 820 C C . ALA A 1 103 ? 11.829 -7.470 0.189 1.00 96.44 103 ALA A C 1
ATOM 822 O O . ALA A 1 103 ? 13.015 -7.334 -0.120 1.00 96.44 103 ALA A O 1
ATOM 823 N N . TYR A 1 104 ? 10.838 -7.089 -0.628 1.00 94.94 104 TYR A N 1
ATOM 824 C CA . TYR A 1 104 ? 11.097 -6.431 -1.912 1.00 94.94 104 TYR A CA 1
ATOM 825 C C . TYR A 1 104 ? 11.815 -5.093 -1.725 1.00 94.94 104 TYR A C 1
ATOM 827 O O . TYR A 1 104 ? 12.846 -4.873 -2.358 1.00 94.94 104 TYR A O 1
ATOM 835 N N . PHE A 1 105 ? 11.347 -4.224 -0.827 1.00 95.75 105 PHE A N 1
ATOM 836 C CA . PHE A 1 105 ? 12.016 -2.946 -0.563 1.00 95.75 105 PHE A CA 1
ATOM 837 C C . PHE A 1 105 ? 13.478 -3.127 -0.147 1.00 95.75 105 PHE A C 1
ATOM 839 O O . PHE A 1 105 ? 14.348 -2.461 -0.704 1.00 95.75 105 PHE A O 1
ATOM 846 N N . LEU A 1 106 ? 13.769 -4.049 0.774 1.00 96.25 106 LEU A N 1
ATOM 847 C CA . LEU A 1 106 ? 15.139 -4.348 1.198 1.00 96.25 106 LEU A CA 1
ATOM 848 C C . LEU A 1 106 ? 15.983 -4.895 0.041 1.00 96.25 106 LEU A C 1
ATOM 850 O O . LEU A 1 106 ? 17.127 -4.479 -0.136 1.00 96.25 106 LEU A O 1
ATOM 854 N N . TYR A 1 107 ? 15.421 -5.779 -0.783 1.00 94.62 107 TYR A N 1
ATOM 855 C CA . TYR A 1 107 ? 16.100 -6.302 -1.966 1.00 94.62 107 TYR A CA 1
ATOM 856 C C . TYR A 1 107 ? 16.479 -5.190 -2.956 1.00 94.62 107 TYR A C 1
ATOM 858 O O . TYR A 1 107 ? 17.632 -5.120 -3.391 1.00 94.62 107 TYR A O 1
ATOM 866 N N . TYR A 1 108 ? 15.548 -4.289 -3.279 1.00 93.62 108 TYR A N 1
ATOM 867 C CA . TYR A 1 108 ? 15.811 -3.135 -4.144 1.00 93.62 108 TYR A CA 1
ATOM 868 C C . TYR A 1 108 ? 16.805 -2.157 -3.511 1.00 93.62 108 TYR A C 1
ATOM 870 O O . TYR A 1 108 ? 17.696 -1.662 -4.205 1.00 93.62 108 TYR A O 1
ATOM 878 N N . LEU A 1 109 ? 16.708 -1.923 -2.200 1.00 94.75 109 LEU A N 1
ATOM 879 C CA . LEU A 1 109 ? 17.624 -1.062 -1.453 1.00 94.75 109 LEU A CA 1
ATOM 880 C C . LEU A 1 109 ? 19.067 -1.570 -1.558 1.00 94.75 109 LEU A C 1
ATOM 882 O O . LEU A 1 109 ? 19.939 -0.838 -2.019 1.00 94.75 109 LEU A O 1
ATOM 886 N N . PHE A 1 110 ? 19.317 -2.836 -1.214 1.00 94.50 110 PHE A N 1
ATOM 887 C CA . PHE A 1 110 ? 20.663 -3.413 -1.300 1.00 94.50 110 PHE A CA 1
ATOM 888 C C . PHE A 1 110 ? 21.174 -3.503 -2.738 1.00 94.50 110 PHE A C 1
ATOM 890 O O . PHE A 1 110 ? 22.362 -3.314 -2.996 1.00 94.50 110 PHE A O 1
ATOM 897 N N . THR A 1 111 ? 20.282 -3.757 -3.693 1.00 92.06 111 THR A N 1
ATOM 898 C CA . THR A 1 111 ? 20.640 -3.816 -5.113 1.00 92.06 111 THR A CA 1
ATOM 899 C C . THR A 1 111 ? 21.012 -2.441 -5.676 1.00 92.06 111 THR A C 1
ATOM 901 O O . THR A 1 111 ? 21.838 -2.362 -6.585 1.00 92.06 111 THR A O 1
ATOM 904 N N . SER A 1 112 ? 20.481 -1.359 -5.101 1.00 94.12 112 SER A N 1
ATOM 905 C CA . SER A 1 112 ? 20.771 0.018 -5.520 1.00 94.12 112 SER A CA 1
ATOM 906 C C . SER A 1 112 ? 22.169 0.499 -5.118 1.00 94.12 112 SER A C 1
ATOM 908 O O . SER A 1 112 ? 22.659 1.462 -5.693 1.00 94.12 112 SER A O 1
ATOM 910 N N . PHE A 1 113 ? 22.849 -0.176 -4.181 1.00 93.00 113 PHE A N 1
ATOM 911 C CA . PHE A 1 113 ? 24.249 0.129 -3.848 1.00 93.00 113 PHE A CA 1
ATOM 912 C C . PHE A 1 113 ? 25.255 -0.345 -4.910 1.00 93.00 113 PHE A C 1
ATOM 914 O O . PHE A 1 113 ? 26.449 -0.067 -4.799 1.00 93.00 113 PHE A O 1
ATOM 921 N N . ARG A 1 114 ? 24.810 -1.072 -5.941 1.00 89.56 114 ARG A N 1
ATOM 922 C CA . ARG A 1 114 ? 25.664 -1.447 -7.075 1.00 89.56 114 ARG A CA 1
ATOM 923 C C . ARG A 1 114 ? 25.922 -0.229 -7.966 1.00 89.56 114 ARG A C 1
ATOM 925 O O . ARG A 1 114 ? 25.044 0.604 -8.144 1.00 89.56 114 ARG A O 1
ATOM 932 N N . ALA A 1 115 ? 27.108 -0.167 -8.577 1.00 87.50 115 ALA A N 1
ATOM 933 C CA . ALA A 1 115 ? 27.513 0.948 -9.445 1.00 87.50 115 ALA A CA 1
ATOM 934 C C . ALA A 1 115 ? 26.580 1.166 -10.653 1.00 87.50 115 ALA A C 1
ATOM 936 O O . ALA A 1 115 ? 26.411 2.291 -11.115 1.00 87.50 115 ALA A O 1
ATOM 937 N N . SER A 1 116 ? 25.957 0.096 -11.148 1.00 88.19 116 SER A N 1
ATOM 938 C CA . SER A 1 116 ? 24.913 0.157 -12.171 1.00 88.19 116 SER A CA 1
ATOM 939 C C . SER A 1 116 ? 23.703 -0.636 -11.692 1.00 88.19 116 SER A C 1
ATOM 941 O O . SER A 1 116 ? 23.837 -1.775 -11.231 1.00 88.19 116 SER A O 1
ATOM 943 N N . ALA A 1 117 ? 22.523 -0.022 -11.769 1.00 89.94 117 ALA A N 1
ATOM 944 C CA . ALA A 1 117 ? 21.286 -0.647 -11.333 1.00 89.94 117 ALA A CA 1
ATOM 945 C C . ALA A 1 117 ? 20.863 -1.728 -12.345 1.00 89.94 117 ALA A C 1
ATOM 947 O O . ALA A 1 117 ? 20.817 -1.458 -13.537 1.00 89.94 117 ALA A O 1
ATOM 948 N N . PRO A 1 118 ? 20.494 -2.947 -11.927 1.00 89.62 118 PRO A N 1
ATOM 949 C CA . PRO A 1 118 ? 20.192 -4.030 -12.867 1.00 89.62 118 PRO A CA 1
ATOM 950 C C . PRO A 1 118 ? 18.925 -3.800 -13.707 1.00 89.62 118 PRO A C 1
ATOM 952 O O . PRO A 1 118 ? 18.700 -4.527 -14.666 1.00 89.62 118 PRO A O 1
ATOM 955 N N . TRP A 1 119 ? 18.108 -2.805 -13.362 1.00 91.56 119 TRP A N 1
ATOM 956 C CA . TRP A 1 119 ? 16.938 -2.366 -14.126 1.00 91.56 119 TRP A CA 1
ATOM 957 C C . TRP A 1 119 ? 17.218 -1.172 -15.058 1.00 91.56 119 TRP A C 1
AT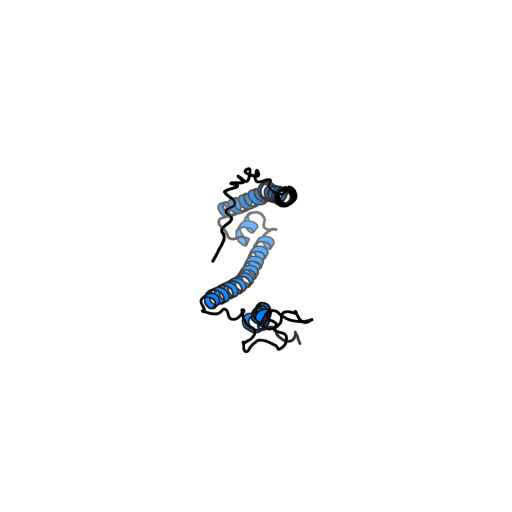OM 959 O O . TRP A 1 119 ? 16.274 -0.640 -15.639 1.00 91.56 119 TRP A O 1
ATOM 969 N N . SER A 1 120 ? 18.472 -0.714 -15.196 1.00 90.19 120 SER A N 1
ATOM 970 C CA . SER A 1 120 ? 18.817 0.374 -16.128 1.00 90.19 120 SER A CA 1
ATOM 971 C C . SER A 1 120 ? 18.910 -0.086 -17.579 1.00 90.19 120 SER A C 1
ATOM 973 O O . SER A 1 120 ? 18.567 0.682 -18.474 1.00 90.19 120 SER A O 1
ATOM 975 N N . ASP A 1 121 ? 19.344 -1.328 -17.807 1.00 89.94 121 ASP A N 1
ATOM 976 C CA . ASP A 1 121 ? 19.726 -1.815 -19.133 1.00 89.94 121 ASP A CA 1
ATOM 977 C C . ASP A 1 121 ? 19.076 -3.153 -19.504 1.00 89.94 121 ASP A C 1
ATOM 979 O O . ASP A 1 121 ? 18.786 -4.018 -18.669 1.00 89.94 121 ASP A O 1
ATOM 983 N N . CYS A 1 122 ? 18.913 -3.357 -20.811 1.00 89.38 122 CYS A N 1
ATOM 984 C CA . CYS A 1 122 ? 18.383 -4.587 -21.386 1.00 89.38 122 CYS A CA 1
ATOM 985 C C . CYS A 1 122 ? 19.425 -5.727 -21.499 1.00 89.38 122 CYS A C 1
ATOM 987 O O . CYS A 1 122 ? 19.086 -6.811 -21.969 1.00 89.38 122 CYS A O 1
ATOM 989 N N . SER A 1 123 ? 20.655 -5.562 -21.004 1.00 89.62 123 SER A N 1
ATOM 990 C CA . SER A 1 123 ? 21.774 -6.518 -21.132 1.00 89.62 123 SER A CA 1
ATOM 991 C C . SER A 1 123 ? 21.825 -7.629 -20.064 1.00 89.62 123 SER A C 1
ATOM 993 O O . SER A 1 123 ? 22.897 -8.133 -19.730 1.00 89.62 123 SER A O 1
ATOM 995 N N . ASN A 1 124 ? 20.678 -8.043 -19.518 1.00 89.69 124 ASN A N 1
ATOM 996 C CA . ASN A 1 124 ? 20.603 -9.037 -18.446 1.00 89.69 124 ASN A CA 1
ATOM 997 C C . ASN A 1 124 ? 20.019 -10.384 -18.901 1.00 89.69 124 ASN A C 1
ATOM 999 O O . ASN A 1 124 ? 19.194 -10.449 -19.807 1.00 89.69 124 ASN A O 1
ATOM 1003 N N . LYS A 1 125 ? 20.381 -11.473 -18.199 1.00 90.69 125 LYS A N 1
ATOM 1004 C CA . LYS A 1 125 ? 19.952 -12.854 -18.521 1.00 90.69 125 LYS A CA 1
ATOM 1005 C C . LYS A 1 125 ? 18.430 -13.067 -18.479 1.00 90.69 125 LYS A C 1
ATOM 1007 O O . LYS A 1 125 ? 17.931 -13.979 -19.125 1.00 90.69 125 LYS A O 1
ATOM 1012 N N . TRP A 1 126 ? 17.705 -12.283 -17.685 1.00 89.25 126 TRP A N 1
ATOM 1013 C CA . TRP A 1 126 ? 16.251 -12.410 -17.531 1.00 89.25 126 TRP A CA 1
ATOM 1014 C C . TRP A 1 126 ? 15.452 -11.611 -18.567 1.00 89.25 126 TRP A C 1
ATOM 1016 O O . TRP A 1 126 ? 14.240 -11.777 -18.618 1.00 89.25 126 TRP A O 1
ATOM 1026 N N . ASN A 1 127 ? 16.094 -10.769 -19.381 1.00 92.62 127 ASN A N 1
ATOM 1027 C CA . ASN A 1 127 ? 15.387 -9.903 -20.321 1.00 92.62 127 ASN A CA 1
ATOM 1028 C C . ASN A 1 127 ? 14.936 -10.659 -21.573 1.00 92.62 127 ASN A C 1
ATOM 1030 O O . ASN A 1 127 ? 15.653 -11.507 -22.107 1.00 92.62 127 ASN A O 1
ATOM 1034 N N . THR A 1 128 ? 13.754 -10.306 -22.075 1.00 91.00 128 THR A N 1
ATOM 1035 C CA . THR A 1 128 ? 13.239 -10.820 -23.347 1.00 91.00 128 THR A CA 1
ATOM 1036 C C . THR A 1 128 ? 13.674 -9.954 -24.533 1.00 91.00 128 THR A C 1
ATOM 1038 O O . THR A 1 128 ? 14.083 -8.804 -24.347 1.00 91.00 128 THR A O 1
ATOM 1041 N N . PRO A 1 129 ? 13.488 -10.434 -25.780 1.00 88.12 129 PRO A N 1
ATOM 1042 C CA . PRO A 1 129 ? 13.675 -9.612 -26.978 1.00 88.12 129 PRO A CA 1
ATOM 1043 C C . PRO A 1 129 ? 12.747 -8.387 -27.062 1.00 88.12 129 PRO A C 1
ATOM 1045 O O . PRO A 1 129 ? 12.931 -7.550 -27.940 1.00 88.12 129 PRO A O 1
ATOM 1048 N N . ARG A 1 130 ? 11.730 -8.284 -26.191 1.00 89.56 130 ARG A N 1
ATOM 1049 C CA . ARG A 1 130 ? 10.810 -7.138 -26.128 1.00 89.56 130 ARG A CA 1
ATOM 1050 C C . ARG A 1 130 ? 11.296 -6.020 -25.204 1.00 89.56 130 ARG A C 1
ATOM 1052 O O . ARG A 1 130 ? 10.653 -4.969 -25.161 1.00 89.56 130 ARG A O 1
ATOM 1059 N N . CYS A 1 131 ? 12.405 -6.227 -24.490 1.00 90.50 131 CYS A N 1
ATOM 1060 C CA . CYS A 1 131 ? 13.026 -5.190 -23.676 1.00 90.50 131 CYS A CA 1
ATOM 1061 C C . CYS A 1 131 ? 13.516 -4.053 -24.575 1.00 90.50 131 CYS A C 1
ATOM 1063 O O . CYS A 1 131 ? 14.286 -4.274 -25.511 1.00 90.50 131 CYS A O 1
ATOM 1065 N N . TRP A 1 132 ? 13.069 -2.832 -24.293 1.00 89.69 132 TRP A N 1
ATOM 1066 C CA . TRP A 1 132 ? 13.441 -1.652 -25.064 1.00 89.69 132 TRP A CA 1
ATOM 1067 C C . TRP A 1 132 ? 14.003 -0.556 -24.165 1.00 89.69 132 TRP A C 1
ATOM 1069 O O . TRP A 1 132 ? 13.424 -0.233 -23.127 1.00 89.69 132 TRP A O 1
ATOM 1079 N N . GLN A 1 133 ? 15.103 0.057 -24.613 1.00 85.38 133 GLN A N 1
ATOM 1080 C CA . GLN A 1 133 ? 15.702 1.223 -23.970 1.00 85.38 133 GLN A CA 1
ATOM 1081 C C . GLN A 1 133 ? 15.878 2.383 -24.967 1.00 85.38 133 GLN A C 1
ATOM 1083 O O . GLN A 1 133 ? 16.375 2.154 -26.076 1.00 85.38 133 GLN A O 1
ATOM 1088 N N . PRO A 1 134 ? 15.553 3.634 -24.572 1.00 78.50 134 PRO A N 1
ATOM 1089 C CA . PRO A 1 134 ? 15.651 4.809 -25.445 1.00 78.50 134 PRO A CA 1
ATOM 1090 C C . PRO A 1 134 ? 17.051 5.049 -26.023 1.00 78.50 134 PRO A C 1
ATOM 1092 O O . PRO A 1 134 ? 17.190 5.629 -27.094 1.00 78.50 134 PRO A O 1
ATOM 1095 N N . ALA A 1 135 ? 18.093 4.598 -25.315 1.00 72.31 135 ALA A N 1
ATOM 1096 C CA . ALA A 1 135 ? 19.483 4.762 -25.729 1.00 72.31 135 ALA A CA 1
ATOM 1097 C C . ALA A 1 135 ? 19.860 3.943 -26.981 1.00 72.31 135 ALA A C 1
ATOM 1099 O O . ALA A 1 135 ? 20.820 4.304 -27.654 1.00 72.31 135 ALA A O 1
ATOM 1100 N N . LEU A 1 136 ? 19.132 2.861 -27.302 1.00 69.69 136 LEU A N 1
ATOM 1101 C CA . LEU A 1 136 ? 19.404 2.036 -28.491 1.00 69.69 136 LEU A CA 1
ATOM 1102 C C . LEU A 1 136 ? 18.527 2.385 -29.699 1.00 69.69 136 LEU A C 1
ATOM 1104 O O . LEU A 1 136 ? 18.931 2.123 -30.829 1.00 69.69 136 LEU A O 1
ATOM 1108 N N . ASN A 1 137 ? 17.329 2.935 -29.492 1.00 70.38 137 ASN A N 1
ATOM 1109 C CA . ASN A 1 137 ? 16.415 3.291 -30.575 1.00 70.38 137 ASN A CA 1
ATOM 1110 C C . ASN A 1 137 ? 15.510 4.450 -30.137 1.00 70.38 137 ASN A C 1
ATOM 1112 O O . ASN A 1 137 ? 14.868 4.371 -29.094 1.00 70.38 137 ASN A O 1
ATOM 1116 N N . THR A 1 138 ? 15.437 5.516 -30.937 1.00 74.75 138 THR A N 1
ATOM 1117 C CA . THR A 1 138 ? 14.646 6.723 -30.637 1.00 74.75 138 THR A CA 1
ATOM 1118 C C . THR A 1 138 ? 13.135 6.474 -30.703 1.00 74.75 138 THR A C 1
ATOM 1120 O O . THR A 1 138 ? 12.365 7.197 -30.073 1.00 74.75 138 THR A O 1
ATOM 1123 N N . SER A 1 139 ? 12.686 5.440 -31.418 1.00 81.81 139 SER A N 1
ATOM 1124 C CA . SER A 1 139 ? 11.266 5.098 -31.542 1.00 81.81 139 SER A CA 1
ATOM 1125 C C . SER A 1 139 ? 10.910 3.892 -30.671 1.00 81.81 139 SER A C 1
ATOM 1127 O O . SER A 1 139 ? 11.535 2.837 -30.784 1.00 81.81 139 SER A O 1
ATOM 1129 N N . ARG A 1 140 ? 9.883 4.036 -29.819 1.00 81.88 140 ARG A N 1
ATOM 1130 C CA . ARG A 1 140 ? 9.347 2.937 -29.002 1.00 81.88 140 ARG A CA 1
ATOM 1131 C C . ARG A 1 140 ? 8.530 1.981 -29.886 1.00 81.88 140 ARG A C 1
ATOM 1133 O O . ARG A 1 140 ? 7.520 2.415 -30.440 1.00 81.88 140 ARG A O 1
ATOM 1140 N N . PRO A 1 141 ? 8.928 0.705 -30.030 1.00 84.19 141 PRO A N 1
ATOM 1141 C CA . PRO A 1 141 ? 8.163 -0.260 -30.804 1.00 84.19 141 PRO A CA 1
ATOM 1142 C C . PRO A 1 141 ? 6.857 -0.636 -30.092 1.00 84.19 141 PRO A C 1
ATOM 1144 O O . PRO A 1 141 ? 6.765 -0.616 -28.863 1.00 84.19 141 PRO A O 1
ATOM 1147 N N . ASN A 1 142 ? 5.841 -1.008 -30.873 1.00 84.75 142 ASN A N 1
ATOM 1148 C CA . ASN A 1 142 ? 4.588 -1.528 -30.328 1.00 84.75 142 ASN A CA 1
ATOM 1149 C C . ASN A 1 142 ? 4.866 -2.820 -29.540 1.00 84.75 142 ASN A C 1
ATOM 1151 O O . ASN A 1 142 ? 5.629 -3.668 -30.000 1.00 84.75 142 ASN A O 1
ATOM 1155 N N . PHE A 1 143 ? 4.239 -2.967 -28.368 1.00 86.62 143 PHE A N 1
ATOM 1156 C CA . PHE A 1 143 ? 4.420 -4.104 -27.446 1.00 86.62 143 PHE A CA 1
ATOM 1157 C C . PHE A 1 143 ? 5.803 -4.208 -26.773 1.00 86.62 143 PHE A C 1
ATOM 1159 O O . PHE A 1 143 ? 6.199 -5.291 -26.339 1.00 86.62 143 PHE A O 1
ATOM 1166 N N . SER A 1 144 ? 6.540 -3.098 -26.670 1.00 89.31 144 SER A N 1
ATOM 1167 C CA . SER A 1 144 ? 7.813 -3.057 -25.946 1.00 89.31 144 SER A CA 1
ATOM 1168 C C . SER A 1 144 ? 7.635 -2.903 -24.433 1.00 89.31 144 SER A C 1
ATOM 1170 O O . SER A 1 144 ? 6.777 -2.140 -23.969 1.00 89.31 144 SER A O 1
ATOM 1172 N N . VAL A 1 145 ? 8.522 -3.552 -23.681 1.00 91.12 145 VAL A N 1
ATOM 1173 C CA . VAL A 1 145 ? 8.533 -3.579 -22.212 1.00 91.12 145 VAL A CA 1
ATOM 1174 C C . VAL A 1 145 ? 9.761 -2.826 -21.694 1.00 91.12 145 VAL A C 1
ATOM 1176 O O . VAL A 1 145 ? 10.820 -2.839 -22.329 1.00 91.12 145 VAL A O 1
ATOM 1179 N N . SER A 1 146 ? 9.616 -2.120 -20.573 1.00 91.56 146 SER A N 1
ATOM 1180 C CA . SER A 1 146 ? 10.731 -1.393 -19.951 1.00 91.56 146 SER A CA 1
ATOM 1181 C C . SER A 1 146 ? 11.682 -2.346 -19.202 1.00 91.56 146 SER A C 1
ATOM 1183 O O . SER A 1 146 ? 11.228 -3.367 -18.682 1.00 91.56 146 SER A O 1
ATOM 1185 N N . PRO A 1 147 ? 12.988 -2.032 -19.084 1.00 91.94 147 PRO A N 1
ATOM 1186 C CA . PRO A 1 147 ? 13.936 -2.883 -18.353 1.00 91.94 147 PRO A CA 1
ATOM 1187 C C . PRO A 1 147 ? 13.581 -3.031 -16.863 1.00 91.94 147 PRO A C 1
ATOM 1189 O O . PRO A 1 147 ? 13.843 -4.072 -16.264 1.00 91.94 147 PRO A O 1
ATOM 1192 N N . SER A 1 148 ? 12.934 -2.026 -16.265 1.00 92.31 148 SER A N 1
ATOM 1193 C CA . SER A 1 148 ? 12.425 -2.077 -14.889 1.00 92.31 148 SER A CA 1
ATOM 1194 C C . SER A 1 148 ? 11.238 -3.015 -14.705 1.00 92.31 148 SER A C 1
ATOM 1196 O O . SER A 1 148 ? 11.146 -3.688 -13.682 1.00 92.31 148 SER A O 1
ATOM 1198 N N . GLU A 1 149 ? 10.350 -3.078 -15.692 1.00 92.75 149 GLU A N 1
ATOM 1199 C CA . GLU A 1 149 ? 9.192 -3.972 -15.677 1.00 92.75 149 GLU A CA 1
ATOM 1200 C C . GLU A 1 149 ? 9.635 -5.427 -15.881 1.00 92.75 149 GLU A C 1
ATOM 1202 O O . GLU A 1 149 ? 9.291 -6.285 -15.076 1.00 92.75 149 GLU A O 1
ATOM 1207 N N . GLU A 1 150 ? 10.533 -5.689 -16.838 1.00 93.25 150 GLU A N 1
ATOM 1208 C CA . GLU A 1 150 ? 11.150 -7.016 -17.016 1.00 93.25 150 GLU A CA 1
ATOM 1209 C C . GLU A 1 150 ? 11.913 -7.477 -15.762 1.00 93.25 150 GLU A C 1
ATOM 1211 O O . GLU A 1 150 ? 11.850 -8.648 -15.376 1.00 93.25 150 GLU A O 1
ATOM 1216 N N . PHE A 1 151 ? 12.617 -6.563 -15.084 1.00 93.38 151 PHE A N 1
ATOM 1217 C CA . PHE A 1 151 ? 13.283 -6.876 -13.822 1.00 93.38 151 PHE A CA 1
ATOM 1218 C C . PHE A 1 151 ? 12.280 -7.264 -12.727 1.00 93.38 151 PHE A C 1
ATOM 1220 O O . PHE A 1 151 ? 12.479 -8.274 -12.045 1.00 93.38 151 PHE A O 1
ATOM 1227 N N . TYR A 1 152 ? 11.192 -6.509 -12.560 1.00 93.75 152 TYR A N 1
ATOM 1228 C CA . TYR A 1 152 ? 10.181 -6.828 -11.555 1.00 93.75 152 TYR A CA 1
ATOM 1229 C C . TYR A 1 152 ? 9.490 -8.162 -11.859 1.00 93.75 152 TYR A C 1
ATOM 1231 O O . TYR A 1 152 ? 9.479 -9.048 -11.005 1.00 93.75 152 TYR A O 1
ATOM 1239 N N . ASP A 1 153 ? 9.028 -8.366 -13.089 1.00 93.81 153 ASP A N 1
ATOM 1240 C CA . ASP A 1 153 ? 8.208 -9.523 -13.441 1.00 93.81 153 ASP A CA 1
ATOM 1241 C C . ASP A 1 153 ? 9.013 -10.824 -13.503 1.00 93.81 153 ASP A C 1
ATOM 1243 O O . ASP A 1 153 ? 8.609 -11.858 -12.961 1.00 93.81 153 ASP A O 1
ATOM 1247 N N . ARG A 1 154 ? 10.189 -10.798 -14.137 1.00 92.12 154 ARG A N 1
ATOM 1248 C CA . ARG A 1 154 ? 10.960 -12.024 -14.394 1.00 92.12 154 ARG A CA 1
ATOM 1249 C C . ARG A 1 154 ? 12.020 -12.314 -13.355 1.00 92.12 154 ARG A C 1
ATOM 1251 O O . ARG A 1 154 ? 12.343 -13.483 -13.146 1.00 92.12 154 ARG A O 1
ATOM 1258 N N . LYS A 1 155 ? 12.595 -11.288 -12.722 1.00 91.56 155 LYS A N 1
ATOM 1259 C CA . LYS A 1 155 ? 13.673 -11.488 -11.745 1.00 91.56 155 LYS A CA 1
ATOM 1260 C C . LYS A 1 155 ? 13.169 -11.491 -10.309 1.00 91.56 155 LYS A C 1
ATOM 1262 O O . LYS A 1 155 ? 13.600 -12.361 -9.550 1.00 91.56 155 LYS A O 1
ATOM 1267 N N . VAL A 1 156 ? 12.3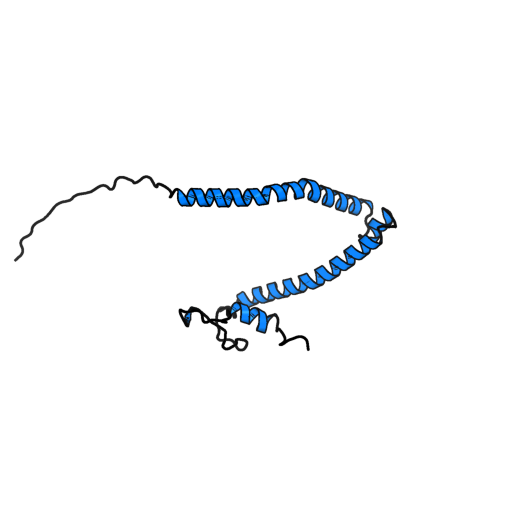01 -10.544 -9.949 1.00 93.12 156 VAL A N 1
ATOM 1268 C CA . VAL A 1 156 ? 11.802 -10.386 -8.572 1.00 93.12 156 VAL A CA 1
ATOM 1269 C C . VAL A 1 156 ? 10.596 -11.278 -8.308 1.00 93.12 156 VAL A C 1
ATOM 1271 O O . VAL A 1 156 ? 10.640 -12.088 -7.387 1.00 93.12 156 VAL A O 1
ATOM 1274 N N . LEU A 1 157 ? 9.543 -11.147 -9.114 1.00 92.25 157 LEU A N 1
ATOM 1275 C CA . LEU A 1 157 ? 8.309 -11.913 -8.959 1.00 92.25 157 LEU A CA 1
ATOM 1276 C C . LEU A 1 157 ? 8.429 -13.342 -9.491 1.00 92.25 157 LEU A C 1
ATOM 1278 O O . LEU A 1 157 ? 7.799 -14.237 -8.940 1.00 92.25 157 LEU A O 1
ATOM 1282 N N . GLN A 1 158 ? 9.239 -13.551 -10.535 1.00 91.62 158 GLN A N 1
ATOM 1283 C CA . GLN A 1 158 ? 9.355 -14.832 -11.243 1.00 91.62 158 GLN A CA 1
ATOM 1284 C C . GLN A 1 158 ? 7.983 -15.359 -11.691 1.00 91.62 158 GLN A C 1
ATOM 1286 O O . GLN A 1 158 ? 7.624 -16.501 -11.403 1.00 91.62 158 GLN A O 1
ATOM 1291 N N . LEU A 1 159 ? 7.207 -14.514 -12.382 1.00 90.31 159 LEU A N 1
ATOM 1292 C CA . LEU A 1 159 ? 5.873 -14.891 -12.858 1.00 90.31 159 LEU A CA 1
ATOM 1293 C C . LEU A 1 159 ? 5.913 -16.178 -13.701 1.00 90.31 159 LEU A C 1
ATOM 1295 O O . LEU A 1 159 ? 6.712 -16.306 -14.635 1.00 90.31 159 LEU A O 1
ATOM 1299 N N . SER A 1 160 ? 5.014 -17.112 -13.382 1.00 88.56 160 SER A N 1
ATOM 1300 C CA . SER A 1 160 ? 4.760 -18.308 -14.184 1.00 88.56 160 SER A CA 1
ATOM 1301 C C . SER A 1 160 ? 4.001 -17.960 -15.470 1.00 88.56 160 SER A C 1
ATOM 1303 O O . SER A 1 160 ? 3.395 -16.897 -15.593 1.00 88.56 160 SER A O 1
ATOM 1305 N N . ALA A 1 161 ? 4.023 -18.871 -16.449 1.00 85.12 161 ALA A N 1
ATOM 1306 C CA . ALA A 1 161 ? 3.316 -18.698 -17.724 1.00 85.12 161 ALA A CA 1
ATOM 1307 C C . ALA A 1 161 ? 1.777 -18.736 -17.590 1.00 85.12 161 ALA A C 1
ATOM 1309 O O . ALA A 1 161 ? 1.076 -18.373 -18.533 1.00 85.12 161 ALA A O 1
ATOM 1310 N N . GLY A 1 162 ? 1.267 -19.152 -16.428 1.00 87.50 162 GLY A N 1
ATOM 1311 C CA . GLY A 1 162 ? -0.150 -19.284 -16.126 1.00 87.50 162 GLY A CA 1
ATOM 1312 C C . GLY A 1 162 ? -0.384 -20.052 -14.825 1.00 87.50 162 GLY A C 1
ATOM 1313 O O . GLY A 1 162 ? 0.565 -20.408 -14.116 1.00 87.50 162 GLY A O 1
ATOM 1314 N N . ILE A 1 163 ? -1.662 -20.271 -14.528 1.00 83.62 163 ILE A N 1
ATOM 1315 C CA . ILE A 1 163 ? -2.152 -21.251 -13.557 1.00 83.62 163 ILE A CA 1
ATOM 1316 C C . ILE A 1 163 ? -2.764 -22.361 -14.418 1.00 83.62 163 ILE A C 1
ATOM 1318 O O . ILE A 1 163 ? -3.861 -22.167 -14.940 1.00 83.62 163 ILE A O 1
ATOM 1322 N N . ASP A 1 164 ? -2.008 -23.436 -14.645 1.00 59.97 164 ASP A N 1
ATOM 1323 C CA . ASP A 1 164 ? -2.506 -24.682 -15.247 1.00 59.97 164 ASP A CA 1
ATOM 1324 C C . ASP A 1 164 ? -3.128 -25.584 -14.168 1.00 59.97 164 ASP A C 1
ATOM 1326 O O . ASP A 1 164 ? -2.564 -25.632 -13.045 1.00 59.97 164 ASP A O 1
#